Protein AF-A0A2V7Y101-F1 (afdb_monomer_lite)

Structure (mmCIF, N/CA/C/O backbone):
data_AF-A0A2V7Y101-F1
#
_entry.id   AF-A0A2V7Y101-F1
#
loop_
_atom_site.group_PDB
_atom_site.id
_atom_site.type_symbol
_atom_site.label_atom_id
_atom_site.label_alt_id
_atom_site.label_comp_id
_atom_site.label_asym_id
_atom_site.label_entity_id
_atom_site.label_seq_id
_atom_site.pdbx_PDB_ins_code
_atom_site.Cartn_x
_atom_site.Cartn_y
_atom_site.Cartn_z
_atom_site.occupancy
_atom_site.B_iso_or_equiv
_atom_site.auth_seq_id
_atom_site.auth_comp_id
_atom_site.auth_asym_id
_atom_site.auth_atom_id
_atom_site.pdbx_PDB_model_num
ATOM 1 N N . MET A 1 1 ? 17.576 -13.563 -2.307 1.00 70.62 1 MET A N 1
ATOM 2 C CA . MET A 1 1 ? 16.844 -12.290 -2.500 1.00 70.62 1 MET A CA 1
ATOM 3 C C . MET A 1 1 ? 15.359 -12.440 -2.176 1.00 70.62 1 MET A C 1
ATOM 5 O O . MET A 1 1 ? 14.874 -11.732 -1.308 1.00 70.62 1 MET A O 1
ATOM 9 N N . THR A 1 2 ? 14.652 -13.401 -2.779 1.00 89.81 2 THR A N 1
ATOM 10 C CA . THR A 1 2 ? 13.212 -13.654 -2.552 1.00 89.81 2 THR A CA 1
ATOM 11 C C . THR A 1 2 ? 12.839 -13.938 -1.094 1.00 89.81 2 THR A C 1
ATOM 13 O O . THR A 1 2 ? 11.888 -13.350 -0.596 1.00 89.81 2 THR A O 1
ATOM 16 N N . TYR A 1 3 ? 13.614 -14.756 -0.372 1.00 94.38 3 TYR A N 1
ATOM 17 C CA . TYR A 1 3 ? 13.350 -15.036 1.049 1.00 94.38 3 TYR A CA 1
ATOM 18 C C . TYR A 1 3 ? 13.479 -13.801 1.951 1.00 94.38 3 TYR A C 1
ATOM 20 O O . TYR A 1 3 ? 12.673 -13.619 2.855 1.00 94.38 3 TYR A O 1
ATOM 28 N N . ALA A 1 4 ? 14.456 -12.928 1.691 1.00 94.69 4 ALA A N 1
ATOM 29 C CA . ALA A 1 4 ? 14.629 -11.695 2.459 1.00 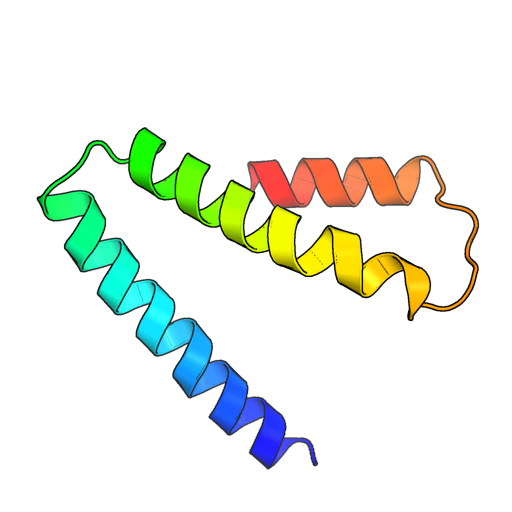94.69 4 ALA A CA 1
ATOM 30 C C . ALA A 1 4 ? 13.443 -10.742 2.251 1.00 94.69 4 ALA A C 1
ATOM 32 O O . ALA A 1 4 ? 12.927 -10.190 3.216 1.00 94.69 4 ALA A O 1
ATOM 33 N N . LEU A 1 5 ? 12.966 -10.615 1.007 1.00 92.94 5 LEU A N 1
ATOM 34 C CA . LEU A 1 5 ? 11.758 -9.850 0.690 1.00 92.94 5 LEU A CA 1
ATOM 35 C C . LEU A 1 5 ? 10.510 -10.458 1.341 1.00 92.94 5 LEU A C 1
ATOM 37 O O . LEU A 1 5 ? 9.684 -9.713 1.852 1.00 92.94 5 LEU A O 1
ATOM 41 N N . ALA A 1 6 ? 10.390 -11.789 1.373 1.00 94.38 6 ALA A N 1
ATOM 42 C CA . ALA A 1 6 ? 9.272 -12.468 2.027 1.00 94.38 6 ALA A CA 1
ATOM 43 C C . ALA A 1 6 ? 9.250 -12.217 3.544 1.00 94.38 6 ALA A C 1
ATOM 45 O O . ALA A 1 6 ? 8.198 -11.910 4.099 1.00 94.38 6 ALA A O 1
ATOM 46 N N . VAL A 1 7 ? 10.409 -12.287 4.209 1.00 96.00 7 VAL A N 1
ATOM 47 C CA . VAL A 1 7 ? 10.529 -11.961 5.639 1.00 96.00 7 VAL A CA 1
ATOM 48 C C . VAL A 1 7 ? 10.207 -10.490 5.885 1.00 96.00 7 VAL A C 1
ATOM 50 O O . VAL A 1 7 ? 9.425 -10.185 6.782 1.00 96.00 7 VAL A O 1
ATOM 53 N N . LEU A 1 8 ? 10.754 -9.584 5.068 1.00 95.31 8 LEU A N 1
ATOM 54 C CA . LEU A 1 8 ? 10.472 -8.154 5.175 1.00 95.31 8 LEU A CA 1
ATOM 55 C C . LEU A 1 8 ? 8.969 -7.881 5.031 1.00 95.31 8 LEU A C 1
ATOM 57 O O . LEU A 1 8 ? 8.394 -7.217 5.886 1.00 95.31 8 LEU A O 1
ATOM 61 N N . ALA A 1 9 ? 8.331 -8.459 4.008 1.00 93.19 9 ALA A N 1
ATOM 62 C CA . ALA A 1 9 ? 6.899 -8.337 3.766 1.00 93.19 9 ALA A CA 1
ATOM 63 C C . ALA A 1 9 ? 6.076 -8.886 4.938 1.00 93.19 9 ALA A C 1
ATOM 65 O O . ALA A 1 9 ? 5.154 -8.222 5.404 1.00 93.19 9 ALA A O 1
ATOM 66 N N . SER A 1 10 ? 6.427 -10.066 5.459 1.00 94.56 10 SER A N 1
ATOM 67 C CA . SER A 1 10 ? 5.736 -10.657 6.609 1.00 94.56 10 SER A CA 1
ATOM 68 C C . SER A 1 10 ? 5.814 -9.762 7.846 1.00 94.56 10 SER A C 1
ATOM 70 O O . SER A 1 10 ? 4.830 -9.657 8.575 1.00 94.56 10 SER A O 1
ATOM 72 N N . ILE A 1 11 ? 6.959 -9.115 8.085 1.00 95.00 11 ILE A N 1
ATOM 73 C CA . ILE A 1 11 ? 7.129 -8.184 9.205 1.00 95.00 11 ILE A CA 1
ATOM 74 C C . ILE A 1 11 ? 6.295 -6.920 8.976 1.00 95.00 11 ILE A C 1
ATOM 76 O O . ILE A 1 11 ? 5.578 -6.499 9.880 1.00 95.00 11 ILE A O 1
ATOM 80 N N . THR A 1 12 ? 6.358 -6.317 7.784 1.00 91.94 12 THR A N 1
ATOM 81 C CA . THR A 1 12 ? 5.665 -5.051 7.504 1.00 91.94 12 THR A CA 1
ATOM 82 C C . THR A 1 12 ? 4.150 -5.209 7.486 1.00 91.94 12 THR A C 1
ATOM 84 O O . THR A 1 12 ? 3.465 -4.427 8.140 1.00 91.94 12 THR A O 1
ATOM 87 N N . TYR A 1 13 ? 3.622 -6.222 6.791 1.00 88.94 13 TYR A N 1
ATOM 88 C CA . TYR A 1 13 ? 2.178 -6.468 6.740 1.00 88.94 13 TYR A CA 1
ATOM 89 C C . TYR A 1 13 ? 1.647 -6.927 8.102 1.00 88.94 13 TYR A C 1
ATOM 91 O O . TYR A 1 13 ? 0.658 -6.381 8.578 1.00 88.94 13 TYR A O 1
ATOM 99 N N . GLY A 1 14 ? 2.358 -7.823 8.800 1.00 91.31 14 GLY A N 1
ATOM 100 C CA . GLY A 1 14 ? 1.956 -8.256 10.141 1.00 91.31 14 GLY A CA 1
ATOM 101 C C . GLY A 1 14 ? 1.927 -7.113 11.163 1.00 91.31 14 GLY A C 1
ATOM 102 O O . GLY A 1 14 ? 0.998 -7.016 11.967 1.00 91.31 14 GLY A O 1
ATOM 103 N N . ALA A 1 15 ? 2.912 -6.208 11.122 1.00 91.56 15 ALA A N 1
ATOM 104 C CA . ALA A 1 15 ? 2.918 -5.020 11.973 1.00 91.56 15 ALA A CA 1
ATOM 105 C C . ALA A 1 15 ? 1.784 -4.046 11.613 1.00 91.56 15 ALA A C 1
ATOM 107 O O . ALA A 1 15 ? 1.136 -3.510 12.514 1.00 91.56 15 ALA A O 1
ATOM 108 N N . ALA A 1 16 ? 1.529 -3.832 10.318 1.00 87.81 16 ALA A N 1
ATOM 109 C CA . ALA A 1 16 ? 0.455 -2.965 9.845 1.00 87.81 16 ALA A CA 1
ATOM 110 C C . ALA A 1 16 ? -0.929 -3.468 10.291 1.00 87.81 16 ALA A C 1
ATOM 112 O O . ALA A 1 16 ? -1.710 -2.677 10.821 1.00 87.81 16 ALA A O 1
ATOM 113 N N . ASP A 1 17 ? -1.199 -4.772 10.181 1.00 88.81 17 ASP A N 1
ATOM 114 C CA . ASP A 1 17 ? -2.474 -5.375 10.593 1.00 88.81 17 ASP A CA 1
ATOM 115 C C . ASP A 1 17 ? -2.709 -5.236 12.103 1.00 88.81 17 ASP A C 1
ATOM 117 O O . ASP A 1 17 ? -3.803 -4.876 12.552 1.00 88.81 17 ASP A O 1
ATOM 121 N N . PHE A 1 18 ? -1.664 -5.455 12.910 1.00 87.06 18 PHE A N 1
ATOM 122 C CA . PHE A 1 18 ? -1.750 -5.302 14.362 1.00 87.06 18 PHE A CA 1
ATOM 123 C C . PHE A 1 18 ? -1.987 -3.843 14.775 1.00 87.06 18 PHE A C 1
ATOM 125 O O . PHE A 1 18 ? -2.884 -3.554 15.573 1.00 87.06 18 PHE A O 1
ATOM 132 N N . LEU A 1 19 ? -1.196 -2.912 14.230 1.00 87.62 19 LEU A N 1
ATOM 133 C CA . LEU A 1 19 ? -1.295 -1.488 14.554 1.00 87.62 19 LEU A CA 1
ATOM 134 C C . LEU A 1 19 ? -2.614 -0.887 14.058 1.00 87.62 19 LEU A C 1
ATOM 136 O O . LEU A 1 19 ? -3.250 -0.138 14.799 1.00 87.62 19 LEU A O 1
ATOM 140 N N . GLY A 1 20 ? -3.069 -1.256 12.859 1.00 85.38 20 GLY A N 1
ATOM 141 C CA . GLY A 1 20 ? -4.375 -0.868 12.325 1.00 85.38 20 GLY A CA 1
ATOM 142 C C . GLY A 1 20 ? -5.525 -1.393 13.188 1.00 85.38 20 GLY A C 1
ATOM 143 O O . GLY A 1 20 ? -6.410 -0.630 13.585 1.00 85.38 20 GLY A O 1
ATOM 144 N N . GLY A 1 21 ? -5.478 -2.670 13.579 1.00 84.75 21 GLY A N 1
ATOM 145 C CA . GLY A 1 21 ? -6.450 -3.270 14.498 1.00 84.75 21 GLY A CA 1
ATOM 146 C C . GLY A 1 21 ? -6.471 -2.616 15.886 1.00 84.75 21 GLY A C 1
ATOM 147 O O . GLY A 1 21 ? -7.523 -2.520 16.517 1.00 84.75 21 GLY A O 1
ATOM 148 N N . LEU A 1 22 ? -5.330 -2.120 16.374 1.00 86.25 22 LEU A N 1
ATOM 149 C CA . LEU A 1 22 ? -5.260 -1.362 17.624 1.00 86.25 22 LEU A CA 1
ATOM 150 C C . LEU A 1 22 ? -5.789 0.073 17.467 1.00 86.25 22 LEU A C 1
ATOM 152 O O . LEU A 1 22 ? -6.508 0.557 18.344 1.00 86.25 22 LEU A O 1
ATOM 156 N N . ALA A 1 23 ? -5.458 0.748 16.365 1.00 84.00 23 ALA A N 1
ATOM 157 C CA . ALA A 1 23 ? -5.864 2.126 16.099 1.00 84.00 23 ALA A CA 1
ATOM 158 C C . ALA A 1 23 ? -7.386 2.255 15.940 1.00 84.00 23 ALA A C 1
ATOM 160 O O . ALA A 1 23 ? -8.001 3.160 16.504 1.00 84.00 23 ALA A O 1
ATOM 161 N N . THR A 1 24 ? -8.017 1.304 15.252 1.00 86.00 24 THR A N 1
ATOM 162 C CA . THR A 1 24 ? -9.473 1.282 15.030 1.00 86.00 24 THR A CA 1
ATOM 163 C C . THR A 1 24 ? -10.285 1.056 16.309 1.00 86.00 24 THR A C 1
ATOM 165 O O . THR A 1 24 ? -11.438 1.470 16.386 1.00 86.00 24 THR A O 1
ATOM 168 N N . LYS A 1 25 ? -9.685 0.488 17.367 1.00 85.00 25 LYS A N 1
ATOM 169 C CA . LYS A 1 25 ? -10.319 0.409 18.699 1.00 85.00 25 LYS A CA 1
ATOM 170 C C . LYS A 1 25 ? -10.426 1.763 19.401 1.00 85.00 25 LYS A C 1
ATOM 172 O O . LYS A 1 25 ? -11.231 1.901 20.317 1.00 85.00 25 LYS A O 1
ATOM 177 N N . ARG A 1 26 ? -9.582 2.736 19.039 1.00 80.50 26 ARG A N 1
ATOM 178 C CA . ARG A 1 26 ? -9.492 4.049 19.707 1.00 80.50 26 ARG A CA 1
ATOM 179 C C . ARG A 1 26 ? -9.896 5.219 18.820 1.00 80.50 26 ARG A C 1
ATOM 181 O O . ARG A 1 26 ? -9.937 6.352 19.291 1.00 80.50 26 ARG A O 1
ATOM 188 N N . SER A 1 27 ? -10.158 4.983 17.542 1.00 83.25 27 SER A N 1
ATOM 189 C CA . SER A 1 27 ? -10.469 6.028 16.574 1.00 83.25 27 SER A CA 1
ATOM 190 C C . SER A 1 27 ? -11.459 5.520 15.528 1.00 83.25 27 SER A C 1
ATOM 192 O O . SER A 1 27 ? -11.480 4.323 15.243 1.00 83.25 27 SER A O 1
ATOM 194 N N . PRO A 1 28 ? -12.268 6.411 14.930 1.00 83.56 28 PRO A N 1
ATOM 195 C CA . PRO A 1 28 ? -13.170 6.036 13.850 1.00 83.56 28 PRO A CA 1
ATOM 196 C C . PRO A 1 28 ? -12.400 5.380 12.699 1.00 83.56 28 PRO A C 1
ATOM 198 O O . PRO A 1 28 ? -11.353 5.884 12.289 1.00 83.56 28 PRO A O 1
ATOM 201 N N . LEU A 1 29 ? -12.948 4.293 12.149 1.00 81.94 29 LEU A N 1
ATOM 202 C CA . LEU A 1 29 ? -12.354 3.518 11.049 1.00 81.94 29 LEU A CA 1
ATOM 203 C C . LEU A 1 29 ? -11.872 4.417 9.899 1.00 81.94 29 LEU A C 1
ATOM 205 O O . LEU A 1 29 ? -10.735 4.300 9.451 1.00 81.94 29 LEU A O 1
ATOM 209 N N . PHE A 1 30 ? -12.704 5.375 9.484 1.00 82.31 30 PHE A N 1
ATOM 210 C CA . PHE A 1 30 ? -12.379 6.313 8.408 1.00 82.31 30 PHE A CA 1
ATOM 211 C C . PHE A 1 30 ? -11.152 7.184 8.698 1.00 82.31 30 PHE A C 1
ATOM 213 O O . PHE A 1 30 ? -10.355 7.417 7.793 1.00 82.31 30 PHE A O 1
ATOM 220 N N . SER A 1 31 ? -10.955 7.639 9.939 1.00 82.62 31 SER A N 1
ATOM 221 C CA . SER A 1 31 ? -9.771 8.431 10.297 1.00 82.62 31 SER A CA 1
ATOM 222 C C . SER A 1 31 ? -8.492 7.605 10.192 1.00 82.62 31 SER A C 1
ATOM 224 O O . SER A 1 31 ? -7.485 8.110 9.703 1.00 82.62 31 SER A O 1
ATOM 226 N N . VAL A 1 32 ? -8.542 6.333 10.601 1.00 83.56 32 VAL A N 1
ATOM 227 C CA . VAL A 1 32 ? -7.400 5.414 10.490 1.00 83.56 32 VAL A CA 1
ATOM 228 C C . VAL A 1 32 ? -7.068 5.151 9.019 1.00 83.56 32 VAL A C 1
ATOM 230 O O . VAL A 1 32 ? -5.911 5.264 8.628 1.00 83.56 32 VAL A O 1
ATOM 233 N N . VAL A 1 33 ? -8.079 4.887 8.185 1.00 85.19 33 VAL A N 1
ATOM 234 C CA . VAL A 1 33 ? -7.893 4.634 6.745 1.00 85.19 33 VAL A CA 1
ATOM 235 C C . VAL A 1 33 ? -7.317 5.855 6.030 1.00 85.19 33 VAL A C 1
ATOM 237 O O . VAL A 1 33 ? -6.332 5.725 5.309 1.00 85.19 33 VAL A O 1
ATOM 240 N N . ILE A 1 34 ? -7.872 7.052 6.254 1.00 86.62 34 ILE A N 1
ATOM 241 C CA . ILE A 1 34 ? -7.369 8.283 5.626 1.00 86.62 34 ILE A CA 1
ATOM 242 C C . ILE A 1 34 ? -5.900 8.508 5.996 1.00 86.62 34 ILE A C 1
ATOM 244 O O . ILE A 1 34 ? -5.090 8.818 5.124 1.00 86.62 34 ILE A O 1
ATOM 248 N N . PHE A 1 35 ? -5.531 8.312 7.264 1.00 86.25 35 PHE A N 1
ATOM 249 C CA . PHE A 1 35 ? -4.152 8.508 7.706 1.00 86.25 35 PHE A CA 1
ATOM 250 C C . PHE A 1 35 ? -3.189 7.471 7.109 1.00 86.25 35 PHE A C 1
ATOM 252 O O . PHE A 1 35 ? -2.077 7.825 6.708 1.00 86.25 35 PHE A O 1
ATOM 259 N N . SER A 1 36 ? -3.621 6.214 6.980 1.00 85.69 36 SER A N 1
ATOM 260 C CA . SER A 1 36 ? -2.855 5.172 6.286 1.00 85.69 36 SER A CA 1
ATOM 261 C C . SER A 1 36 ? -2.637 5.512 4.810 1.00 85.69 36 SER A C 1
ATOM 263 O O . SER A 1 36 ? -1.498 5.483 4.341 1.00 85.69 36 SER A O 1
ATOM 265 N N . GLN A 1 37 ? -3.689 5.926 4.094 1.00 87.56 37 GLN A N 1
ATOM 266 C CA . GLN A 1 37 ? -3.585 6.313 2.682 1.00 87.56 37 GLN A CA 1
ATOM 267 C C . GLN A 1 37 ? -2.688 7.543 2.490 1.00 87.56 37 GLN A C 1
ATOM 269 O O . GLN A 1 37 ? -1.864 7.569 1.577 1.00 87.56 37 GLN A O 1
ATOM 274 N N . LEU A 1 38 ? -2.790 8.544 3.373 1.00 90.12 38 LEU A N 1
ATOM 275 C CA . LEU A 1 38 ? -1.911 9.717 3.350 1.00 90.12 38 LEU A CA 1
ATOM 276 C C . LEU A 1 38 ? -0.448 9.339 3.592 1.00 90.12 38 LEU A C 1
ATOM 278 O O . LEU A 1 38 ? 0.434 9.849 2.908 1.00 90.12 38 LEU A O 1
ATOM 282 N N . SER A 1 39 ? -0.189 8.424 4.525 1.00 88.31 39 SER A N 1
ATOM 283 C CA . SER A 1 39 ? 1.166 7.935 4.803 1.00 88.31 39 SER A CA 1
ATOM 284 C C . SER A 1 39 ? 1.764 7.235 3.579 1.00 88.31 39 SER A C 1
ATOM 286 O O . SER A 1 39 ? 2.901 7.514 3.203 1.00 8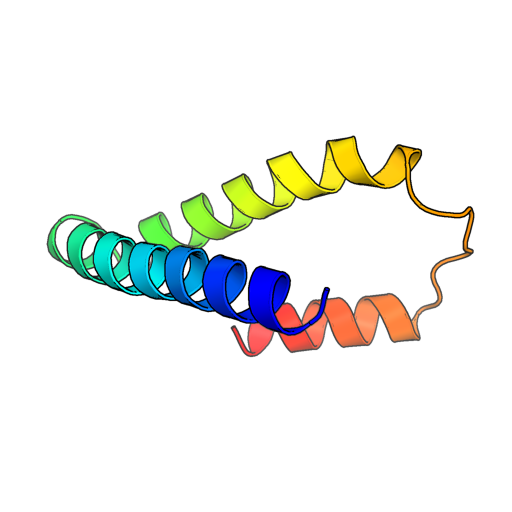8.31 39 SER A O 1
ATOM 288 N N . GLY A 1 40 ? 0.980 6.387 2.904 1.00 86.31 40 GLY A N 1
ATOM 289 C CA . GLY A 1 40 ? 1.377 5.758 1.643 1.00 86.31 40 GLY A CA 1
ATOM 290 C C . GLY A 1 40 ? 1.648 6.778 0.534 1.00 86.31 40 GLY A C 1
ATOM 291 O O . GLY A 1 40 ? 2.670 6.695 -0.146 1.00 86.31 40 GLY A O 1
ATOM 292 N N . LEU A 1 41 ? 0.792 7.795 0.396 1.00 89.25 41 LEU A N 1
ATOM 293 C CA . LEU A 1 41 ? 0.968 8.869 -0.584 1.00 89.25 41 LEU A CA 1
ATOM 294 C C . LEU A 1 41 ? 2.252 9.678 -0.336 1.00 89.25 41 LEU A C 1
A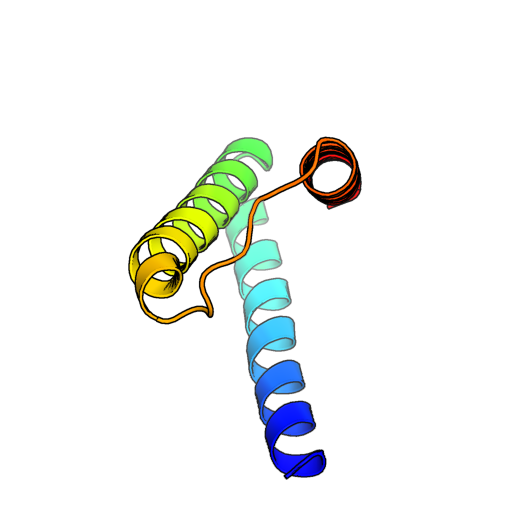TOM 296 O O . LEU A 1 41 ? 2.997 9.954 -1.276 1.00 89.25 41 LEU A O 1
ATOM 300 N N . ILE A 1 42 ? 2.534 10.015 0.927 1.00 92.88 42 ILE A N 1
ATOM 301 C CA . ILE A 1 42 ? 3.756 10.720 1.343 1.00 92.88 42 ILE A CA 1
ATOM 302 C C . ILE A 1 42 ? 5.009 9.902 1.021 1.00 92.88 42 ILE A C 1
ATOM 304 O O . ILE A 1 42 ? 6.047 10.491 0.744 1.00 92.88 42 ILE A O 1
ATOM 308 N N . LEU A 1 43 ? 4.934 8.570 1.031 1.00 89.56 43 LEU A N 1
ATOM 309 C CA . LEU A 1 43 ? 6.051 7.707 0.641 1.00 89.56 43 LEU A CA 1
ATOM 310 C C . LEU A 1 43 ? 6.183 7.558 -0.879 1.00 89.56 43 LEU A C 1
ATOM 312 O O . LEU A 1 43 ? 7.299 7.539 -1.397 1.00 89.56 43 LEU A O 1
ATOM 316 N N . VAL A 1 44 ? 5.066 7.470 -1.605 1.00 89.75 44 VAL A N 1
ATOM 317 C CA . VAL A 1 44 ? 5.072 7.291 -3.064 1.00 89.75 44 VAL A CA 1
ATOM 318 C C . VAL A 1 44 ? 5.542 8.551 -3.786 1.00 89.75 44 VAL A C 1
ATOM 320 O O . VAL A 1 44 ? 6.358 8.442 -4.697 1.00 89.75 44 VAL A O 1
ATOM 323 N N . LEU A 1 45 ? 5.085 9.745 -3.389 1.00 91.25 45 LEU A N 1
ATOM 324 C CA . LEU A 1 45 ? 5.427 10.994 -4.086 1.00 91.25 45 LEU A CA 1
ATOM 325 C C . LEU A 1 45 ? 6.950 11.240 -4.190 1.00 91.25 45 LEU A C 1
ATOM 327 O O . LEU A 1 45 ? 7.418 11.524 -5.294 1.00 91.25 45 LEU A O 1
ATOM 331 N N . PRO A 1 46 ? 7.753 11.076 -3.119 1.00 93.19 46 PRO A N 1
ATOM 332 C CA . PRO A 1 46 ? 9.210 11.154 -3.190 1.00 93.19 46 PRO A CA 1
ATOM 333 C C . PRO A 1 46 ? 9.859 9.972 -3.907 1.00 93.19 46 PRO A C 1
ATOM 335 O O . PRO A 1 46 ? 11.001 10.100 -4.329 1.00 93.19 46 PRO A O 1
ATOM 338 N N . ALA A 1 47 ? 9.177 8.829 -4.036 1.00 90.69 47 ALA A N 1
ATOM 339 C CA . ALA A 1 47 ? 9.687 7.672 -4.767 1.00 90.69 47 ALA A CA 1
ATOM 340 C C . ALA A 1 47 ? 9.555 7.839 -6.293 1.00 90.69 47 ALA A C 1
ATOM 342 O O . ALA A 1 47 ? 10.392 7.322 -7.034 1.00 90.69 47 ALA A O 1
ATOM 343 N N . LEU A 1 48 ? 8.5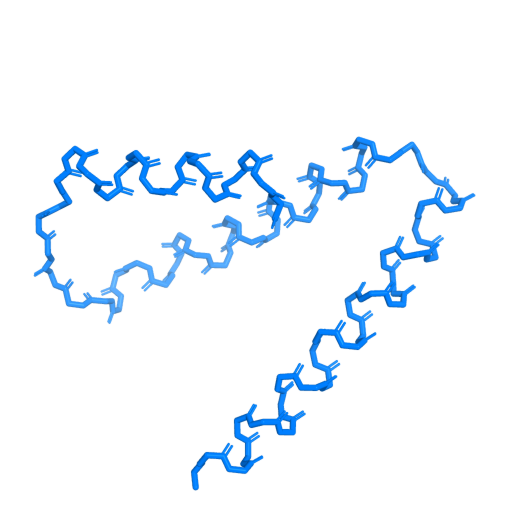55 8.597 -6.771 1.00 88.44 48 LEU A N 1
ATOM 344 C CA . LEU A 1 48 ? 8.290 8.812 -8.204 1.00 88.44 48 LEU A CA 1
ATOM 345 C C . LEU A 1 48 ? 9.516 9.254 -9.031 1.00 88.44 48 LEU A C 1
ATOM 347 O O . LEU A 1 48 ? 9.711 8.694 -10.109 1.00 88.44 48 LEU A O 1
ATOM 351 N N . PRO A 1 49 ? 10.374 10.193 -8.580 1.00 89.12 49 PRO A N 1
ATOM 352 C CA . PRO A 1 49 ? 11.546 10.628 -9.344 1.00 89.12 49 PRO A CA 1
ATOM 353 C C . PRO A 1 49 ? 12.603 9.537 -9.552 1.00 89.12 49 PRO A C 1
ATOM 355 O O . PRO A 1 49 ? 13.430 9.661 -10.452 1.00 89.12 49 PRO A O 1
ATOM 358 N N . PHE A 1 50 ? 12.597 8.489 -8.723 1.00 91.25 50 PHE A N 1
ATOM 359 C CA . PHE A 1 50 ? 13.535 7.369 -8.814 1.00 91.25 50 PHE A CA 1
ATOM 360 C C . PHE A 1 50 ? 13.038 6.251 -9.739 1.00 91.25 50 PHE A C 1
ATOM 362 O O . PHE A 1 50 ? 13.795 5.328 -10.045 1.00 91.25 50 PHE A O 1
ATOM 369 N N . LEU A 1 51 ? 11.780 6.312 -10.184 1.00 85.75 51 LEU A N 1
ATOM 370 C CA . LEU A 1 51 ? 11.203 5.331 -11.096 1.00 85.75 51 LEU A CA 1
ATOM 371 C C . LEU A 1 51 ? 11.558 5.657 -12.557 1.00 85.75 51 LEU A C 1
ATOM 373 O O . LEU A 1 51 ? 11.735 6.825 -12.918 1.00 85.75 51 LEU A O 1
ATOM 377 N N . PRO A 1 52 ? 11.641 4.640 -13.435 1.00 87.19 52 PRO A N 1
ATOM 378 C CA . PRO A 1 52 ? 11.831 4.861 -14.861 1.00 87.19 52 PRO A CA 1
ATOM 379 C C . PRO A 1 52 ? 10.745 5.774 -15.431 1.00 87.19 52 PRO A C 1
ATOM 381 O O . PRO A 1 52 ? 9.558 5.616 -15.129 1.00 87.19 52 PRO A O 1
ATOM 384 N N . ARG A 1 53 ? 11.144 6.703 -16.309 1.00 82.06 53 ARG A N 1
ATOM 385 C CA . ARG A 1 53 ? 10.185 7.541 -17.035 1.00 82.06 53 ARG A CA 1
ATOM 386 C C . ARG A 1 53 ? 9.269 6.646 -17.860 1.00 82.06 53 ARG A C 1
ATOM 388 O O . ARG A 1 53 ? 9.704 5.991 -18.802 1.00 82.06 53 ARG A O 1
ATOM 395 N N . SER A 1 54 ? 8.000 6.654 -17.497 1.00 79.69 54 SER A N 1
ATOM 396 C CA . SER A 1 54 ? 6.912 5.975 -18.186 1.00 79.69 54 SER A CA 1
ATOM 397 C C . SER A 1 54 ? 5.803 6.995 -18.429 1.00 79.69 54 SER A C 1
ATOM 399 O O . SER A 1 54 ? 5.679 7.971 -17.688 1.00 79.69 54 SER A O 1
ATOM 401 N N . SER A 1 55 ? 5.046 6.822 -19.511 1.00 84.56 55 SER A N 1
ATOM 402 C CA . SER A 1 55 ? 3.860 7.635 -19.780 1.00 84.56 55 SER A CA 1
ATOM 403 C C . SER A 1 55 ? 2.659 6.884 -19.204 1.00 84.56 55 SER A C 1
ATOM 405 O O . SER A 1 55 ? 2.337 5.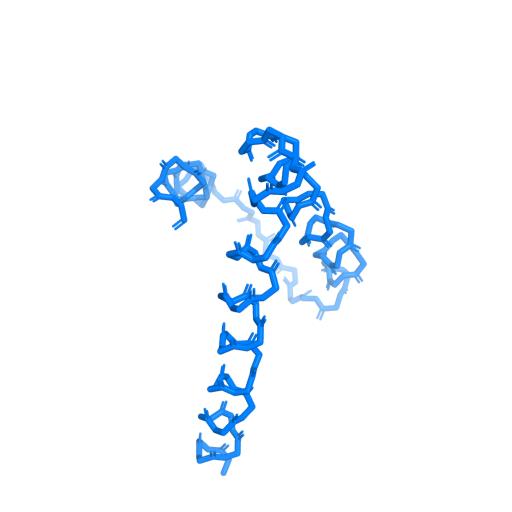820 -19.736 1.00 84.56 55 SER A O 1
ATOM 407 N N . PRO A 1 56 ? 2.039 7.369 -18.111 1.00 85.25 56 PRO A N 1
ATOM 408 C CA . PRO A 1 56 ? 0.877 6.709 -17.537 1.00 85.25 56 PRO A CA 1
ATOM 409 C C . PRO A 1 56 ? -0.260 6.708 -18.557 1.00 85.25 56 PRO A C 1
ATOM 411 O O . PRO A 1 56 ? -0.580 7.739 -19.151 1.00 85.25 56 PRO A O 1
ATOM 414 N N . THR A 1 57 ? -0.876 5.553 -18.753 1.00 92.62 57 THR A N 1
ATOM 415 C CA . THR A 1 57 ? -2.049 5.381 -19.606 1.00 92.62 57 THR A CA 1
ATOM 416 C C . THR A 1 57 ? -3.329 5.483 -18.779 1.00 92.62 57 THR A C 1
ATOM 418 O O . THR A 1 57 ? -3.320 5.351 -17.556 1.00 92.62 57 THR A O 1
ATOM 421 N N . ALA A 1 58 ? -4.474 5.668 -19.441 1.00 92.94 58 ALA A N 1
ATOM 422 C CA . ALA A 1 58 ? -5.775 5.658 -18.764 1.00 92.94 58 ALA A CA 1
ATOM 423 C C . ALA A 1 58 ? -6.053 4.334 -18.020 1.00 92.94 58 ALA A C 1
ATOM 425 O O . ALA A 1 58 ? -6.765 4.325 -17.017 1.00 92.94 58 ALA A O 1
ATOM 426 N N . ILE A 1 59 ? -5.467 3.228 -18.487 1.00 94.38 59 ILE A N 1
ATOM 427 C CA . ILE A 1 59 ? -5.605 1.904 -17.872 1.00 94.38 59 ILE A CA 1
ATOM 428 C C . ILE A 1 59 ? -4.881 1.856 -16.521 1.00 94.38 59 ILE A C 1
ATOM 430 O O . ILE A 1 59 ? -5.424 1.298 -15.570 1.00 94.38 59 ILE A O 1
ATOM 434 N N . ASP A 1 60 ? -3.716 2.495 -16.398 1.00 90.75 60 ASP A N 1
ATOM 435 C CA . ASP A 1 60 ? -2.965 2.556 -15.137 1.00 90.75 60 ASP A CA 1
ATOM 436 C C . ASP 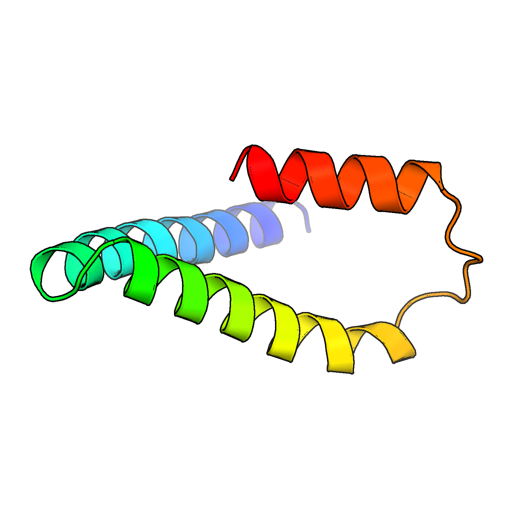A 1 60 ? -3.765 3.295 -14.054 1.00 90.75 60 ASP A C 1
ATOM 438 O O . ASP A 1 60 ? -3.848 2.849 -12.909 1.00 90.75 60 ASP A O 1
ATOM 442 N N . PHE A 1 61 ? -4.441 4.385 -14.433 1.00 89.94 61 PHE A N 1
ATOM 443 C CA . PHE A 1 61 ? -5.333 5.119 -13.532 1.00 89.94 61 PHE A CA 1
ATOM 444 C C . PHE A 1 61 ? -6.590 4.324 -13.165 1.00 89.94 61 PHE A C 1
ATOM 446 O O . PHE A 1 61 ? -7.031 4.384 -12.014 1.00 89.94 61 PHE A O 1
ATOM 453 N N . ALA A 1 62 ? -7.161 3.569 -14.108 1.00 95.06 62 ALA A N 1
ATOM 454 C CA . ALA A 1 62 ? -8.305 2.704 -13.835 1.00 95.06 62 ALA A CA 1
ATOM 455 C C . ALA A 1 62 ? -7.936 1.599 -12.834 1.00 95.06 62 ALA A C 1
ATOM 457 O O . ALA A 1 62 ? -8.661 1.396 -11.860 1.00 95.06 62 ALA A O 1
ATOM 458 N N . TRP A 1 63 ? -6.780 0.951 -13.011 1.00 92.38 63 TRP A N 1
ATOM 459 C CA . TRP A 1 63 ? -6.271 -0.046 -12.068 1.00 92.38 63 TRP A CA 1
ATOM 460 C C . TRP A 1 63 ? -5.951 0.547 -10.701 1.00 92.38 63 TRP A C 1
ATOM 462 O O . TRP A 1 63 ? -6.341 -0.035 -9.693 1.00 92.38 63 TRP A O 1
ATOM 472 N N . GLY A 1 64 ? -5.309 1.717 -10.649 1.00 89.06 64 GLY A N 1
ATOM 473 C CA . GLY A 1 64 ? -5.041 2.404 -9.385 1.00 89.06 64 GLY A CA 1
ATOM 474 C C . GLY A 1 64 ? -6.325 2.766 -8.632 1.00 89.06 64 GLY A C 1
ATOM 475 O O . GLY A 1 64 ? -6.414 2.563 -7.423 1.00 89.06 64 GLY A O 1
ATOM 476 N N . SER A 1 65 ? -7.350 3.229 -9.353 1.00 89.00 65 SER A N 1
ATOM 477 C CA . SER A 1 65 ? -8.658 3.555 -8.770 1.00 89.00 65 SER A CA 1
ATOM 478 C C . SER A 1 65 ? -9.384 2.303 -8.272 1.00 89.00 65 SER A C 1
ATOM 480 O O . SER A 1 65 ? -9.900 2.296 -7.157 1.00 89.00 65 SER A O 1
ATOM 482 N N . ALA A 1 66 ? -9.396 1.230 -9.069 1.00 93.19 66 ALA A N 1
ATOM 483 C CA . ALA A 1 66 ? -10.011 -0.040 -8.694 1.00 93.19 66 ALA A CA 1
ATOM 484 C C . ALA A 1 66 ? -9.322 -0.667 -7.473 1.00 93.19 66 ALA A C 1
ATOM 486 O O . ALA A 1 66 ? -10.007 -1.114 -6.557 1.00 93.19 66 ALA A O 1
ATOM 487 N N . ALA A 1 67 ? -7.987 -0.638 -7.423 1.00 87.38 67 ALA A N 1
ATOM 488 C CA . ALA A 1 67 ? -7.219 -1.098 -6.270 1.00 87.38 67 ALA A CA 1
ATOM 489 C C . ALA A 1 67 ? -7.545 -0.277 -5.013 1.00 87.38 67 ALA A C 1
ATOM 491 O O . ALA A 1 67 ? -7.835 -0.851 -3.971 1.00 87.38 67 ALA A O 1
ATOM 492 N N . GLY A 1 68 ? -7.603 1.055 -5.121 1.00 83.50 68 GLY A N 1
ATOM 493 C CA . GLY A 1 68 ? -7.958 1.918 -3.990 1.00 83.50 68 GLY A CA 1
ATOM 494 C C . GLY A 1 68 ? -9.381 1.706 -3.456 1.00 83.50 68 GLY A C 1
ATOM 495 O O . GLY A 1 68 ? -9.617 1.901 -2.267 1.00 83.50 68 GLY A O 1
ATOM 496 N N . LEU A 1 69 ? -10.327 1.299 -4.311 1.00 84.00 69 LEU A N 1
ATOM 497 C CA . LEU A 1 69 ? -11.685 0.926 -3.895 1.00 84.00 69 LEU A CA 1
ATOM 498 C C . LEU A 1 69 ? -11.755 -0.476 -3.274 1.00 84.00 69 LEU A C 1
ATOM 500 O O . LEU A 1 69 ? -12.603 -0.711 -2.415 1.00 84.00 69 LEU A O 1
ATOM 504 N N . ALA A 1 70 ? -10.904 -1.400 -3.726 1.00 83.56 70 ALA A N 1
ATOM 505 C CA . ALA A 1 70 ? -10.847 -2.769 -3.219 1.00 83.56 70 ALA A CA 1
ATOM 506 C C . ALA A 1 70 ? -10.150 -2.877 -1.850 1.00 83.56 70 ALA A C 1
ATOM 508 O O . ALA A 1 70 ? -10.453 -3.814 -1.108 1.00 83.56 70 ALA A O 1
ATOM 509 N N . GLY A 1 71 ? -9.301 -1.900 -1.508 1.00 63.94 71 GLY A N 1
ATOM 510 C CA . GLY A 1 71 ? -8.522 -1.875 -0.268 1.00 63.94 71 GLY A CA 1
ATOM 511 C C . GLY A 1 71 ? -7.113 -2.399 -0.470 1.00 63.94 71 GLY A C 1
ATOM 512 O O . GLY A 1 71 ? -6.972 -3.571 -0.881 1.00 63.94 71 GLY A O 1
#

Sequence (71 aa):
MTYALAVLASITYGAADFLGGLATKRSPLFSVVIFSQLSGLILVLPALPFLPRSSPTAIDFAWGSAAGLAG

Foldseek 3Di:
DVVVVVVVCCVVVVVVVVVLVVVVVPDPNVVSLVVVVVVVVVVVVVCVVVDPDDDDDPVNVVVVVVVSVVD

Secondary structure (DSSP, 8-state):
-HHHHHHHHHHHHHHHHHHHHHHHTTS-HHHHHHHHHHHHHHHHHHHGGGS------HHHHHHHHHHHHH-

Radius of gyration: 15.23 Å; chains: 1; bounding box: 30×26×40 Å

pLDDT: mean 87.93, std 5.4, range [63.94, 96.0]